Protein AF-A0A537VTC3-F1 (afdb_monomer_lite)

Radius of gyration: 31.48 Å; chains: 1; bounding box: 95×37×67 Å

Secondary structure (DSSP, 8-state):
---------------------------------PPPEEEEE-SSHHHHHHHHHHHHTT--EEEEE--TTTTGGGSHHHHTT-TT--S-EEEETT-GGG--EEE-

pLDDT: mean 79.73, std 23.26, range [33.5, 98.19]

Foldseek 3Di:
DDDDDDDDDDDDDDDDDPDDPDPPPDPPPPPDPWDAKEKEADPDPVRVVVVVVCVVVVGGYDYDYQPVVVPSLVDPVNCVQPVVSDDTKIWGCCDPPNHIDIDD

Structure (mmCIF, N/CA/C/O backbone):
data_AF-A0A537VTC3-F1
#
_entry.id   AF-A0A537VTC3-F1
#
loop_
_atom_site.group_PDB
_atom_site.id
_atom_site.type_symbol
_atom_site.label_atom_id
_atom_site.label_alt_id
_atom_site.label_comp_id
_atom_site.label_asym_id
_atom_site.label_entity_id
_atom_site.label_seq_id
_atom_site.pdbx_PDB_ins_code
_atom_site.Cartn_x
_atom_site.Cartn_y
_atom_site.Cartn_z
_atom_site.occupancy
_atom_site.B_iso_or_equiv
_atom_site.auth_seq_id
_atom_site.auth_comp_id
_atom_site.auth_asym_id
_atom_site.auth_atom_id
_atom_site.pdbx_PDB_model_num
ATOM 1 N N . MET A 1 1 ? -85.427 25.530 50.807 1.00 40.66 1 MET A N 1
ATOM 2 C CA . MET A 1 1 ? -84.583 24.317 50.674 1.00 40.66 1 MET A CA 1
ATOM 3 C C . MET A 1 1 ? -83.405 24.679 49.770 1.00 40.66 1 MET A C 1
ATOM 5 O O . MET A 1 1 ? -83.689 25.159 48.691 1.00 40.66 1 MET A O 1
ATOM 9 N N . ALA A 1 2 ? -82.111 24.569 50.072 1.00 42.69 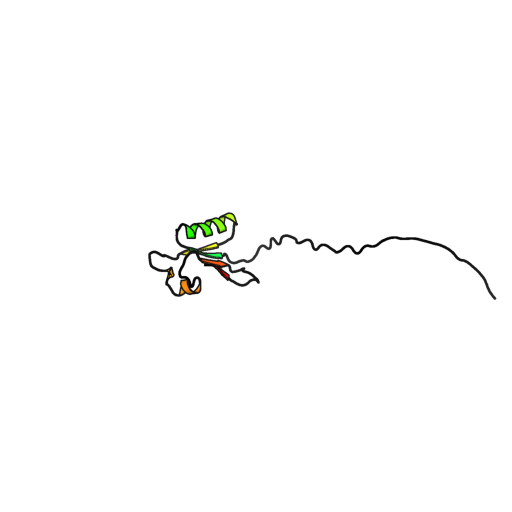2 ALA A N 1
ATOM 10 C CA . ALA A 1 2 ? -81.327 24.374 51.290 1.00 42.69 2 ALA A CA 1
ATOM 11 C C . ALA A 1 2 ? -79.854 24.785 50.970 1.00 42.69 2 ALA A C 1
ATOM 13 O O . ALA A 1 2 ? -79.355 24.367 49.936 1.00 42.69 2 ALA A O 1
ATOM 14 N N . ARG A 1 3 ? -79.219 25.570 51.871 1.00 41.59 3 ARG A N 1
ATOM 15 C CA . ARG A 1 3 ? -77.782 25.624 52.307 1.00 41.59 3 ARG A CA 1
ATOM 16 C C . ARG A 1 3 ? -76.668 25.823 51.238 1.00 41.59 3 ARG A C 1
ATOM 18 O O . ARG A 1 3 ? -76.525 24.999 50.356 1.00 41.59 3 ARG A O 1
ATOM 25 N N . ILE A 1 4 ? -75.910 26.934 51.179 1.00 41.94 4 ILE A N 1
ATOM 26 C CA . ILE A 1 4 ? -74.829 27.504 52.044 1.00 41.94 4 ILE A CA 1
ATOM 27 C C . ILE A 1 4 ? -73.430 26.831 51.923 1.00 41.94 4 ILE A C 1
ATOM 29 O O . ILE A 1 4 ? -73.257 25.693 52.343 1.00 41.94 4 ILE A O 1
ATOM 33 N N . ALA A 1 5 ? -72.449 27.668 51.520 1.00 44.22 5 ALA A N 1
ATOM 34 C CA . ALA A 1 5 ? -71.063 27.851 52.023 1.00 44.22 5 ALA A CA 1
ATOM 35 C C . ALA A 1 5 ? -69.807 27.406 51.227 1.00 44.22 5 ALA A C 1
ATOM 37 O O . ALA A 1 5 ? -69.664 26.261 50.818 1.00 44.22 5 ALA A O 1
ATOM 38 N N . LYS A 1 6 ? -68.830 28.342 51.289 1.00 47.94 6 LYS A N 1
ATOM 39 C CA . LYS A 1 6 ? -67.354 28.223 51.436 1.00 47.94 6 LYS A CA 1
ATOM 40 C C . LYS A 1 6 ? -66.428 28.279 50.198 1.00 47.94 6 LYS A C 1
ATOM 42 O O . LYS A 1 6 ? -66.061 27.267 49.622 1.00 47.94 6 LYS A O 1
ATOM 47 N N . THR A 1 7 ? -65.884 29.475 49.941 1.00 47.28 7 THR A N 1
ATOM 48 C CA . THR A 1 7 ? -64.454 29.749 49.601 1.00 47.28 7 THR A CA 1
ATOM 49 C C . THR A 1 7 ? -63.556 29.310 50.797 1.00 47.28 7 THR A C 1
ATOM 51 O O . THR A 1 7 ? -64.132 29.227 51.888 1.00 47.28 7 THR A O 1
ATOM 54 N N . PRO A 1 8 ? -62.206 29.086 50.733 1.00 49.41 8 PRO A N 1
ATOM 55 C CA . PRO A 1 8 ? -61.195 29.687 49.833 1.00 49.41 8 PRO A CA 1
ATOM 56 C C . PRO A 1 8 ? -59.943 28.819 49.463 1.00 49.41 8 PRO A C 1
ATOM 58 O O . PRO A 1 8 ? -59.844 27.656 49.826 1.00 49.41 8 PRO A O 1
ATOM 61 N N . SER A 1 9 ? -58.942 29.465 48.826 1.00 44.34 9 SER A N 1
ATOM 62 C CA . SER A 1 9 ? -57.481 29.343 49.098 1.00 44.34 9 SER A CA 1
ATOM 63 C C . SER A 1 9 ? -56.542 28.682 48.061 1.00 44.34 9 SER A C 1
ATOM 65 O O . SER A 1 9 ? -56.427 27.468 47.976 1.00 44.34 9 SER A O 1
ATOM 67 N N . ARG A 1 10 ? -55.772 29.555 47.384 1.00 43.41 10 ARG A N 1
ATOM 68 C CA . ARG A 1 10 ? -54.287 29.670 47.340 1.00 43.41 10 ARG A CA 1
ATOM 69 C C . ARG A 1 10 ? -53.419 28.398 47.224 1.00 43.41 10 ARG A C 1
ATOM 71 O O . ARG A 1 10 ? -53.349 27.623 48.167 1.00 43.41 10 ARG A O 1
ATOM 78 N N . ASN A 1 11 ? -52.621 28.330 46.146 1.00 40.81 11 ASN A N 1
ATOM 79 C CA . ASN A 1 11 ? -51.151 28.103 46.124 1.00 40.81 11 ASN A CA 1
ATOM 80 C C . ASN A 1 11 ? -50.658 28.095 44.656 1.00 40.81 11 ASN A C 1
ATOM 82 O O . ASN A 1 11 ? -51.152 27.323 43.848 1.00 40.81 11 ASN A O 1
ATOM 86 N N . GLN A 1 12 ? -49.895 29.089 44.179 1.00 43.09 12 GLN A N 1
ATOM 87 C CA . GLN A 1 12 ? -48.417 29.120 44.125 1.00 43.09 12 GLN A CA 1
ATOM 88 C C . GLN A 1 12 ? -47.731 27.803 43.707 1.00 43.09 12 GLN A C 1
ATOM 90 O O . GLN A 1 12 ? -47.627 26.895 44.522 1.00 43.09 12 GLN A O 1
ATOM 95 N N . ALA A 1 13 ? -47.178 27.773 42.486 1.00 41.88 13 ALA A N 1
ATOM 96 C CA . ALA A 1 13 ? -45.907 27.129 42.094 1.00 41.88 13 ALA A CA 1
ATOM 97 C C . ALA A 1 13 ? -45.639 27.477 40.608 1.00 41.88 13 ALA A C 1
ATOM 99 O O . ALA A 1 13 ? -46.456 27.186 39.745 1.00 41.88 13 ALA A O 1
ATOM 100 N N . LEU A 1 14 ? -44.687 28.355 40.283 1.00 36.75 14 LEU A N 1
ATOM 101 C CA . LEU A 1 14 ? -43.264 28.058 40.052 1.00 36.75 14 LEU A CA 1
ATOM 102 C C . LEU A 1 14 ? -43.001 27.123 38.856 1.00 36.75 14 LEU A C 1
ATOM 104 O O . LEU A 1 14 ? -43.126 25.913 38.956 1.00 36.75 14 LEU A O 1
ATOM 108 N N . GLY A 1 15 ? -42.538 27.737 37.761 1.00 33.50 15 GLY A N 1
ATOM 109 C CA . GLY A 1 15 ? -41.303 27.363 37.066 1.00 33.50 15 GLY A CA 1
ATOM 110 C C . GLY A 1 15 ? -41.174 25.950 36.491 1.00 33.50 15 GLY A C 1
ATOM 111 O O . GLY A 1 15 ? -40.876 25.000 37.199 1.00 33.50 15 GLY A O 1
ATOM 112 N N . GLY A 1 16 ? -41.174 25.859 35.162 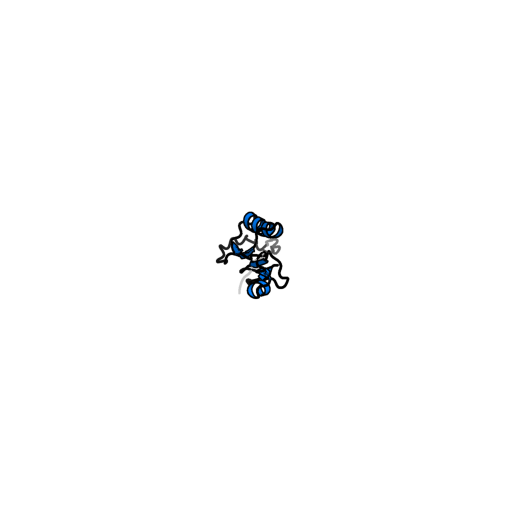1.00 34.31 16 GLY A N 1
ATOM 113 C CA . GLY A 1 16 ? -40.690 24.681 34.444 1.00 34.31 16 GLY A CA 1
ATOM 114 C C . GLY A 1 16 ? -40.097 25.061 33.095 1.00 34.31 16 GLY A C 1
ATOM 115 O O . GLY A 1 16 ? -40.731 24.868 32.065 1.00 34.31 16 GLY A O 1
ATOM 116 N N . LYS A 1 17 ? -38.886 25.636 33.086 1.00 42.50 17 LYS A N 1
ATOM 117 C CA . LYS A 1 17 ? -38.089 25.787 31.858 1.00 42.50 17 LYS A CA 1
ATOM 118 C C . LYS A 1 17 ? -37.915 24.404 31.225 1.00 42.50 17 LYS A C 1
ATOM 120 O O . LYS A 1 17 ? -37.384 23.502 31.871 1.00 42.50 17 LYS A O 1
ATOM 125 N N . ALA A 1 18 ? -38.328 24.263 29.967 1.00 41.59 18 ALA A N 1
ATOM 126 C CA . ALA A 1 18 ? -38.064 23.090 29.149 1.00 41.59 18 ALA A CA 1
ATOM 127 C C . ALA A 1 18 ? -36.548 22.833 29.095 1.00 41.59 18 ALA A C 1
ATOM 129 O O . ALA A 1 18 ? -35.800 23.549 28.426 1.00 41.59 18 ALA A O 1
ATOM 130 N N . ARG A 1 19 ? -36.076 21.826 29.836 1.00 50.50 19 ARG A N 1
ATOM 131 C CA . ARG A 1 19 ? -34.716 21.308 29.687 1.00 50.50 19 ARG A CA 1
ATOM 132 C C . ARG A 1 19 ? -34.664 20.575 28.347 1.00 50.50 19 ARG A C 1
ATOM 134 O O . ARG A 1 19 ? -35.261 19.512 28.205 1.00 50.50 19 ARG A O 1
ATOM 141 N N . ARG A 1 20 ? -33.961 21.146 27.361 1.00 47.16 20 ARG A N 1
ATOM 142 C CA . ARG A 1 20 ? -33.489 20.394 26.189 1.00 47.16 20 ARG A CA 1
ATOM 143 C C . ARG A 1 20 ? -32.657 19.229 26.717 1.00 47.16 20 ARG A C 1
ATOM 145 O O . ARG A 1 20 ? -31.611 19.452 27.318 1.00 47.16 20 ARG A O 1
ATOM 152 N N . ALA A 1 21 ? -33.139 18.009 26.511 1.00 42.53 21 ALA A N 1
ATOM 153 C CA . ALA A 1 21 ? -32.351 16.811 26.728 1.00 42.53 21 ALA A CA 1
ATOM 154 C C . ALA A 1 21 ? -31.138 16.865 25.787 1.00 42.53 21 ALA A C 1
ATOM 156 O O . ALA A 1 21 ? -31.275 16.756 24.568 1.00 42.53 21 ALA A O 1
ATOM 157 N N . SER A 1 22 ? -29.954 17.094 26.348 1.00 50.97 22 SER A N 1
ATOM 158 C CA . SER A 1 22 ? -28.691 16.856 25.663 1.00 50.97 22 SER A CA 1
ATOM 159 C C . SER A 1 22 ? -28.594 15.355 25.405 1.00 50.97 22 SER A C 1
ATOM 161 O O . SER A 1 22 ? -28.492 14.578 26.353 1.00 50.97 22 SER A O 1
ATOM 163 N N . LYS A 1 23 ? -28.663 14.933 24.137 1.00 52.75 23 LYS A N 1
ATOM 164 C CA . LYS A 1 23 ? -28.261 13.576 23.764 1.00 52.75 23 LYS A CA 1
ATOM 165 C C . LYS A 1 23 ? -26.773 13.452 24.070 1.00 52.75 23 LYS A C 1
ATOM 167 O O . LYS A 1 23 ? -25.952 14.060 23.388 1.00 52.75 23 LYS A O 1
ATOM 172 N N . SER A 1 24 ? -26.451 12.704 25.115 1.00 44.34 24 SER A N 1
ATOM 173 C CA . SER A 1 24 ? -25.106 12.210 25.369 1.00 44.34 24 SER A CA 1
ATOM 174 C C . SER A 1 24 ? -24.669 11.409 24.145 1.00 44.34 24 SER A C 1
ATOM 176 O O . SER A 1 24 ? -25.291 10.403 23.810 1.00 44.34 24 SER A O 1
ATOM 178 N N . VAL A 1 25 ? -23.650 11.885 23.432 1.00 55.94 25 VAL A N 1
ATOM 179 C CA . VAL A 1 25 ? -22.979 11.083 22.409 1.00 55.94 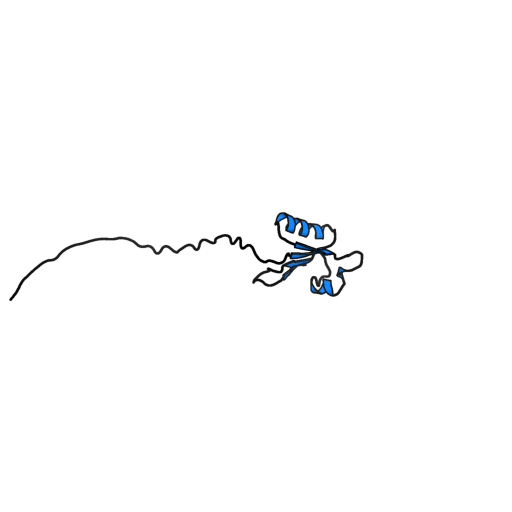25 VAL A CA 1
ATOM 180 C C . VAL A 1 25 ? -22.068 10.128 23.171 1.00 55.94 25 VAL A C 1
ATOM 182 O O . VAL A 1 25 ? -20.975 10.502 23.585 1.00 55.94 25 VAL A O 1
ATOM 185 N N . GLU A 1 26 ? -22.558 8.922 23.447 1.00 50.22 26 GLU A N 1
ATOM 186 C CA . GLU A 1 26 ? -21.699 7.835 23.919 1.00 50.22 26 GLU A CA 1
ATOM 187 C C . GLU A 1 26 ? -20.678 7.486 22.824 1.00 50.22 26 GLU A C 1
ATOM 189 O O . GLU A 1 26 ? -21.047 7.421 21.645 1.00 50.22 26 GLU A O 1
ATOM 194 N N . PRO A 1 27 ? -19.398 7.242 23.164 1.00 50.31 27 PRO A N 1
ATOM 195 C CA . PRO A 1 27 ? -18.433 6.783 22.186 1.00 50.31 27 PRO A CA 1
ATOM 196 C C . PRO A 1 27 ? -18.767 5.330 21.852 1.00 50.31 27 PRO A C 1
ATOM 198 O O . PRO A 1 27 ? -18.632 4.427 22.679 1.00 50.31 27 PRO A O 1
ATOM 201 N N . ALA A 1 28 ? -19.224 5.098 20.626 1.00 52.09 28 ALA A N 1
ATOM 202 C CA . ALA A 1 28 ? -19.485 3.764 20.123 1.00 52.09 28 ALA A CA 1
ATOM 203 C C . ALA A 1 28 ? -18.164 2.991 19.976 1.00 52.09 28 ALA A C 1
ATOM 205 O O . ALA A 1 28 ? -17.599 2.916 18.890 1.00 52.09 28 ALA A O 1
ATOM 206 N N . ARG A 1 29 ? -17.693 2.326 21.036 1.00 55.41 29 ARG A N 1
ATOM 207 C CA . ARG A 1 29 ? -16.876 1.117 20.856 1.00 55.41 29 ARG A CA 1
ATOM 208 C C . ARG A 1 29 ? -17.809 -0.019 20.445 1.00 55.41 29 ARG A C 1
ATOM 210 O O . ARG A 1 29 ? -18.094 -0.931 21.214 1.00 55.41 29 ARG A O 1
ATOM 217 N N . ARG A 1 30 ? -18.322 0.051 19.212 1.00 54.62 30 ARG A N 1
ATOM 218 C CA . ARG A 1 30 ? -18.826 -1.146 18.538 1.00 54.62 30 ARG A CA 1
ATOM 219 C C . ARG A 1 30 ? -17.602 -2.007 18.261 1.00 54.62 30 ARG A C 1
ATOM 221 O O . ARG A 1 30 ? -16.729 -1.589 17.511 1.00 54.62 30 ARG A O 1
ATOM 228 N N . ALA A 1 31 ? -17.535 -3.193 18.857 1.00 49.97 31 ALA A N 1
ATOM 229 C CA . ALA A 1 31 ? -16.697 -4.252 18.313 1.00 49.97 31 ALA A CA 1
ATOM 230 C C . ALA A 1 31 ? -17.250 -4.558 16.913 1.00 49.97 31 ALA A C 1
ATOM 232 O O . ALA A 1 31 ? -18.275 -5.230 16.775 1.00 49.97 31 ALA A O 1
ATOM 233 N N . SER A 1 32 ? -16.678 -3.925 15.889 1.00 52.19 32 SER A N 1
ATOM 234 C CA . SER A 1 32 ? -17.164 -4.044 14.524 1.00 52.19 32 SER A CA 1
ATOM 235 C C . SER A 1 32 ? -16.712 -5.386 13.962 1.00 52.19 32 SER A C 1
ATOM 237 O O . SER A 1 32 ? -15.570 -5.811 14.133 1.00 52.19 32 SER A O 1
ATOM 239 N N . LYS A 1 33 ? -17.613 -6.068 13.253 1.00 60.31 33 LYS A N 1
ATOM 240 C CA . LYS A 1 33 ? -17.245 -7.138 12.319 1.00 60.31 33 LYS A CA 1
ATOM 241 C C . LYS A 1 33 ? -16.560 -6.524 11.084 1.00 60.31 33 LYS A C 1
ATOM 243 O O . LYS A 1 33 ? -16.963 -6.822 9.962 1.00 60.31 33 LYS A O 1
ATOM 248 N N . ASN A 1 34 ? -15.600 -5.620 11.270 1.00 72.69 34 ASN A N 1
ATOM 249 C CA . ASN A 1 34 ? -14.928 -4.979 10.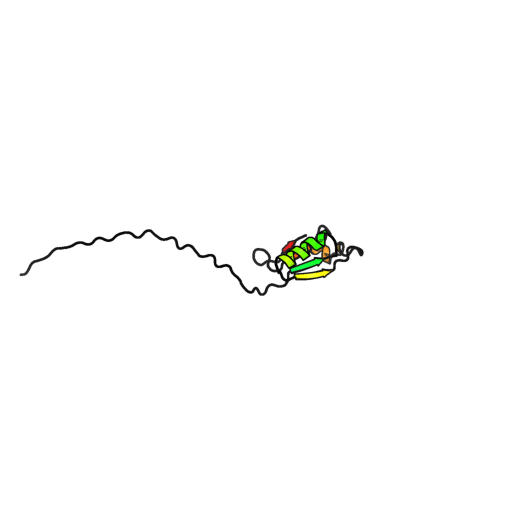151 1.00 72.69 34 ASN A CA 1
ATOM 250 C C . ASN A 1 34 ? -13.888 -5.921 9.586 1.00 72.69 34 ASN A C 1
ATOM 252 O O . ASN A 1 34 ? -13.045 -6.457 10.308 1.00 72.69 34 ASN A O 1
ATOM 256 N N . LYS A 1 35 ? -13.955 -6.105 8.270 1.00 89.38 35 LYS A N 1
ATOM 257 C CA . LYS A 1 35 ? -12.832 -6.666 7.537 1.00 89.38 35 LYS A CA 1
ATOM 258 C C . LYS A 1 35 ? -11.608 -5.761 7.741 1.00 89.38 35 LYS A C 1
ATOM 260 O O . LYS A 1 35 ? -11.779 -4.542 7.761 1.00 89.38 35 LYS A O 1
ATOM 265 N N . PRO A 1 36 ? -10.403 -6.337 7.881 1.00 95.12 36 PRO A N 1
ATOM 266 C CA . PRO A 1 36 ? -9.169 -5.561 7.874 1.00 95.12 36 PRO A CA 1
ATOM 267 C C . PRO A 1 36 ? -9.067 -4.702 6.610 1.00 95.12 36 PRO A C 1
ATOM 269 O O . PRO A 1 36 ? -9.540 -5.116 5.553 1.00 95.12 36 PRO A O 1
ATOM 272 N N . ILE A 1 37 ? -8.428 -3.539 6.716 1.00 97.00 37 ILE A N 1
ATOM 273 C CA . ILE A 1 37 ? -8.098 -2.682 5.571 1.00 97.00 37 ILE A CA 1
ATOM 274 C C . ILE A 1 37 ? -7.142 -3.439 4.645 1.00 97.00 37 ILE A C 1
ATOM 276 O O . ILE A 1 37 ? -6.154 -4.007 5.108 1.00 97.00 37 ILE A O 1
ATOM 280 N N . ASP A 1 38 ? -7.389 -3.427 3.341 1.00 97.69 38 ASP A N 1
ATOM 281 C CA . ASP A 1 38 ? -6.434 -3.977 2.379 1.00 97.69 38 ASP A CA 1
ATOM 282 C C . ASP A 1 38 ? -5.401 -2.905 2.034 1.00 97.69 38 ASP A C 1
ATOM 284 O O . ASP A 1 38 ? -5.748 -1.852 1.506 1.00 97.69 38 ASP A O 1
ATOM 288 N N . LEU A 1 39 ? -4.128 -3.163 2.328 1.00 98.06 39 LEU A N 1
ATOM 289 C CA . LEU A 1 39 ? -3.013 -2.267 2.043 1.00 98.06 39 LEU A CA 1
ATOM 290 C C . LEU A 1 39 ? -2.182 -2.809 0.879 1.00 98.06 39 LEU A C 1
ATOM 292 O O . LEU A 1 39 ? -1.435 -3.774 1.031 1.00 98.06 39 LEU A O 1
ATOM 296 N N . TYR A 1 40 ? -2.237 -2.135 -0.265 1.00 97.94 40 TYR A N 1
ATOM 297 C CA . TYR A 1 40 ? -1.397 -2.429 -1.419 1.00 97.94 40 TYR A CA 1
ATOM 298 C C . TYR A 1 40 ? -0.031 -1.748 -1.273 1.00 97.94 40 TYR A C 1
ATOM 300 O O . TYR A 1 40 ? 0.084 -0.518 -1.332 1.00 97.94 40 TYR A O 1
ATOM 308 N N . TYR A 1 41 ? 1.013 -2.550 -1.062 1.00 97.69 41 TYR A N 1
ATOM 309 C CA . TYR A 1 41 ? 2.275 -2.077 -0.497 1.00 97.69 41 TYR A CA 1
ATOM 310 C C . TYR A 1 41 ? 3.536 -2.605 -1.184 1.00 97.69 41 TYR A C 1
ATOM 312 O O . TYR A 1 41 ? 3.589 -3.688 -1.762 1.00 97.69 41 TYR A O 1
ATOM 320 N N . TRP A 1 42 ? 4.584 -1.799 -1.044 1.00 97.19 42 TRP A N 1
ATOM 321 C CA . TRP A 1 42 ? 5.962 -2.030 -1.425 1.00 97.19 42 TRP A CA 1
ATOM 322 C C . TRP A 1 42 ? 6.857 -1.182 -0.509 1.00 97.19 42 TRP A C 1
ATOM 324 O O . TRP A 1 42 ? 6.482 -0.040 -0.213 1.00 97.19 42 TRP A O 1
ATOM 334 N N . PRO A 1 43 ? 8.023 -1.681 -0.059 1.00 96.00 43 PRO A N 1
ATOM 335 C CA . PRO A 1 43 ? 8.889 -0.969 0.880 1.00 96.00 43 PRO A CA 1
ATOM 336 C C . PRO A 1 43 ? 9.537 0.264 0.244 1.00 96.00 43 PRO A C 1
ATOM 338 O O . PRO A 1 43 ? 10.640 0.221 -0.294 1.00 96.00 43 PRO A O 1
ATOM 341 N N . THR A 1 44 ? 8.828 1.387 0.321 1.00 95.75 44 THR A N 1
ATOM 342 C CA . THR A 1 44 ? 9.274 2.712 -0.115 1.00 95.75 44 THR A CA 1
ATOM 343 C C . THR A 1 44 ? 8.981 3.742 0.979 1.00 95.75 44 THR A C 1
ATOM 345 O O . THR A 1 44 ? 8.089 3.515 1.801 1.00 95.75 44 THR A O 1
ATOM 348 N N . PRO A 1 45 ? 9.633 4.922 0.964 1.00 97.00 45 PRO A N 1
ATOM 349 C CA . PRO A 1 45 ? 9.338 5.979 1.933 1.00 97.00 45 PRO A CA 1
ATOM 350 C C . PRO A 1 45 ? 7.869 6.429 1.953 1.00 97.00 45 PRO A C 1
ATOM 352 O O . PRO A 1 45 ? 7.374 6.849 2.993 1.00 97.00 45 PRO A O 1
ATOM 355 N N . ASN A 1 46 ? 7.150 6.346 0.825 1.00 95.19 46 ASN A N 1
ATOM 356 C CA . ASN A 1 46 ? 5.715 6.642 0.792 1.00 95.19 46 ASN A CA 1
ATOM 357 C C . ASN A 1 46 ? 4.879 5.485 1.345 1.00 95.19 46 ASN A C 1
ATOM 359 O O . ASN A 1 46 ? 3.932 5.741 2.080 1.00 95.19 46 ASN A O 1
ATOM 363 N N . GLY A 1 47 ? 5.252 4.237 1.043 1.00 94.62 47 GLY A N 1
ATOM 364 C CA . GLY A 1 47 ? 4.600 3.049 1.596 1.00 94.62 47 GLY A CA 1
ATOM 365 C C . GLY A 1 47 ? 4.644 3.018 3.124 1.00 94.62 47 GLY A C 1
ATOM 366 O O . GLY A 1 47 ? 3.626 2.760 3.760 1.00 94.62 47 GLY A O 1
ATOM 367 N N . TRP A 1 48 ? 5.793 3.366 3.714 1.00 97.25 48 TRP A N 1
ATOM 368 C CA . TRP A 1 48 ? 5.972 3.380 5.170 1.00 97.25 48 TRP A CA 1
ATOM 369 C C . TRP A 1 48 ? 5.045 4.345 5.900 1.00 97.25 48 TRP A C 1
ATOM 371 O O . TRP A 1 48 ? 4.645 4.063 7.024 1.00 97.25 48 TRP A O 1
ATOM 381 N N . LYS A 1 49 ? 4.659 5.463 5.274 1.00 97.19 49 LYS A N 1
ATOM 382 C CA . LYS A 1 49 ? 3.726 6.421 5.891 1.00 97.19 49 LYS A CA 1
ATOM 383 C C . LYS A 1 49 ? 2.412 5.746 6.275 1.00 97.19 49 LYS A C 1
ATOM 385 O O . LYS A 1 49 ? 1.876 6.021 7.342 1.00 97.19 49 LYS A O 1
ATOM 390 N N . ILE A 1 50 ? 1.914 4.861 5.412 1.00 97.25 50 ILE A N 1
ATOM 391 C CA . ILE A 1 50 ? 0.624 4.202 5.612 1.00 97.25 50 ILE A CA 1
ATOM 392 C C . ILE A 1 50 ? 0.743 3.063 6.618 1.00 97.25 50 ILE A C 1
ATOM 394 O O . ILE A 1 50 ? -0.098 2.971 7.503 1.00 97.25 50 ILE A O 1
ATOM 398 N N . THR A 1 51 ? 1.804 2.251 6.556 1.00 97.06 51 THR A N 1
ATOM 399 C CA . THR A 1 51 ? 2.027 1.217 7.580 1.00 97.06 51 THR A CA 1
ATOM 400 C C . THR A 1 51 ? 2.181 1.846 8.963 1.00 97.06 51 THR A C 1
ATOM 402 O O . THR A 1 51 ? 1.521 1.407 9.890 1.00 97.06 51 THR A O 1
ATOM 405 N N . ILE A 1 52 ? 2.967 2.923 9.097 1.00 98.12 52 ILE A N 1
ATOM 406 C CA . ILE A 1 52 ? 3.121 3.642 10.372 1.00 98.12 52 ILE A CA 1
ATOM 407 C C . ILE A 1 52 ? 1.764 4.153 10.861 1.00 98.12 52 ILE A C 1
ATOM 409 O O . ILE A 1 52 ? 1.410 3.913 12.005 1.00 98.12 52 ILE A O 1
ATOM 413 N N . MET A 1 53 ? 0.975 4.808 10.005 1.00 97.62 53 MET A N 1
ATOM 414 C CA . MET A 1 53 ? -0.345 5.311 10.398 1.00 97.62 53 MET A CA 1
ATOM 415 C C . MET A 1 53 ? -1.278 4.196 10.893 1.00 97.62 53 MET A C 1
ATOM 417 O O . MET A 1 53 ? -1.939 4.372 11.917 1.00 97.62 53 MET A O 1
ATOM 421 N N . LEU A 1 54 ? -1.318 3.059 10.193 1.00 96.69 54 LEU A N 1
ATOM 422 C CA . LEU A 1 54 ? -2.171 1.927 10.557 1.00 96.69 54 LEU A CA 1
ATOM 423 C C . LEU A 1 54 ? -1.753 1.308 11.897 1.00 96.69 54 LEU A C 1
ATOM 425 O O . LEU A 1 54 ? -2.622 1.018 12.719 1.00 96.69 54 LEU A O 1
ATOM 429 N N . GLU A 1 55 ? -0.447 1.186 12.148 1.00 97.62 55 GLU A N 1
ATOM 430 C CA . GLU A 1 55 ? 0.092 0.730 13.436 1.00 97.62 55 GLU A CA 1
ATOM 431 C C . GLU A 1 55 ? -0.215 1.721 14.571 1.00 97.62 55 GLU A C 1
ATOM 433 O O . GLU A 1 55 ? -0.770 1.335 15.600 1.00 97.62 55 GLU A O 1
ATOM 438 N N . GLU A 1 56 ? 0.060 3.015 14.370 1.00 98.19 56 GLU A N 1
ATOM 439 C CA . GLU A 1 56 ? -0.176 4.073 15.368 1.00 98.19 56 GLU A CA 1
ATOM 440 C C . GLU A 1 56 ? -1.658 4.179 15.756 1.00 98.19 56 GLU A C 1
ATOM 442 O O . GLU A 1 56 ? -2.004 4.436 16.909 1.00 98.19 56 GLU A O 1
ATOM 447 N N . CYS A 1 57 ? -2.556 3.939 14.801 1.00 96.44 57 CYS A N 1
ATOM 448 C CA . CYS A 1 57 ? -3.997 3.936 15.035 1.00 96.44 57 CYS A CA 1
ATOM 449 C C . CYS A 1 57 ? -4.537 2.567 15.486 1.00 96.44 57 CYS A C 1
ATOM 451 O O . CYS A 1 57 ? -5.735 2.452 15.752 1.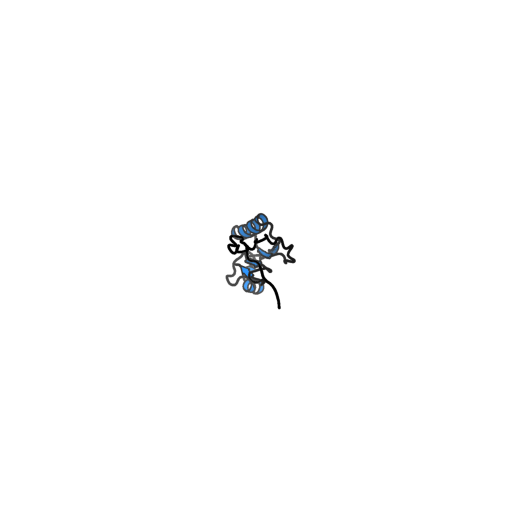00 96.44 57 CYS A O 1
ATOM 453 N N . SER A 1 58 ? -3.682 1.539 15.581 1.00 95.75 58 SER A N 1
ATOM 454 C CA . SER A 1 58 ? -4.065 0.157 15.900 1.00 95.75 58 SER A CA 1
ATOM 455 C C . SER A 1 58 ? -5.211 -0.362 15.019 1.00 95.75 58 SER A C 1
ATOM 457 O O . SER A 1 58 ? -6.119 -1.052 15.492 1.00 95.75 58 SER A O 1
ATOM 459 N N . LEU A 1 59 ? -5.198 0.007 13.735 1.00 95.00 59 LEU A N 1
ATOM 460 C CA . LEU A 1 59 ? -6.209 -0.411 12.769 1.00 95.00 59 LEU A CA 1
ATOM 461 C C . LEU A 1 59 ? -5.823 -1.769 12.171 1.00 95.00 59 LEU A C 1
ATOM 463 O O . LEU A 1 59 ? -4.683 -1.939 11.746 1.00 95.00 59 LEU A O 1
ATOM 467 N N . PRO A 1 60 ? -6.745 -2.743 12.094 1.00 95.50 60 PRO A N 1
ATOM 468 C CA . PRO A 1 60 ? -6.453 -4.026 11.470 1.00 95.50 60 PRO A CA 1
ATOM 469 C C . PRO A 1 60 ? -6.287 -3.855 9.956 1.00 95.50 60 PRO A C 1
ATOM 471 O O . PRO A 1 60 ? -7.160 -3.292 9.294 1.00 95.50 60 PRO A O 1
ATOM 474 N N . TYR A 1 61 ? -5.207 -4.395 9.393 1.00 97.06 61 TYR A N 1
ATOM 475 C CA . TYR A 1 61 ? -4.956 -4.370 7.953 1.00 97.06 61 TYR A CA 1
ATOM 476 C C . TYR A 1 61 ? -4.292 -5.656 7.450 1.00 97.06 61 TYR A C 1
ATOM 478 O O . TYR A 1 61 ? -3.666 -6.395 8.208 1.00 97.06 61 TYR A O 1
ATOM 486 N N . THR A 1 62 ? -4.439 -5.919 6.153 1.00 97.75 62 THR A N 1
ATOM 487 C CA . THR A 1 62 ? -3.767 -6.995 5.419 1.00 97.75 62 THR A CA 1
ATOM 488 C C . THR A 1 62 ? -2.853 -6.380 4.372 1.00 97.75 62 THR A C 1
ATOM 490 O O . THR A 1 62 ? -3.262 -5.495 3.627 1.00 97.75 62 THR A O 1
ATOM 493 N N . VAL A 1 63 ? -1.613 -6.857 4.285 1.00 97.31 63 VAL A N 1
ATOM 494 C CA . VAL A 1 63 ? -0.650 -6.387 3.284 1.00 97.31 63 VAL A CA 1
ATOM 495 C C . VAL A 1 63 ? -0.785 -7.194 1.996 1.00 97.31 63 VAL A C 1
ATOM 497 O O . VAL A 1 63 ? -0.619 -8.412 1.995 1.00 97.31 63 VAL A O 1
ATOM 500 N N . ILE A 1 64 ? -1.016 -6.499 0.886 1.00 97.50 64 ILE A N 1
ATOM 501 C CA . ILE A 1 64 ? -1.035 -7.035 -0.473 1.00 97.50 64 ILE A CA 1
ATOM 502 C C . ILE A 1 64 ? 0.204 -6.496 -1.202 1.00 97.50 64 ILE A C 1
ATOM 504 O O . ILE A 1 64 ? 0.297 -5.292 -1.448 1.00 97.50 64 ILE A O 1
ATOM 508 N N . PRO A 1 65 ? 1.185 -7.344 -1.543 1.00 96.75 65 PRO A N 1
ATOM 509 C CA . PRO A 1 65 ? 2.404 -6.880 -2.191 1.00 96.75 65 PRO A CA 1
ATOM 510 C C . PRO A 1 65 ? 2.134 -6.411 -3.628 1.00 96.75 65 PRO A C 1
ATOM 512 O O . PRO A 1 65 ? 1.483 -7.106 -4.407 1.00 96.75 65 PRO A O 1
ATOM 515 N N . VAL A 1 66 ? 2.687 -5.252 -3.986 1.00 96.75 66 VAL A N 1
ATOM 516 C CA . VAL A 1 66 ? 2.712 -4.710 -5.353 1.00 96.75 66 VAL A CA 1
ATOM 517 C C . VAL A 1 66 ? 4.165 -4.453 -5.728 1.00 96.75 66 VAL A C 1
ATOM 519 O O . VAL A 1 66 ? 4.739 -3.434 -5.348 1.00 96.75 66 VAL A O 1
ATOM 522 N N . ASP A 1 67 ? 4.783 -5.389 -6.449 1.00 96.12 67 ASP A N 1
ATOM 523 C CA . ASP A 1 67 ? 6.194 -5.287 -6.817 1.00 96.12 67 ASP A CA 1
ATOM 524 C C . ASP A 1 67 ? 6.407 -4.242 -7.916 1.00 96.12 67 ASP A C 1
ATOM 526 O O . ASP A 1 67 ? 6.293 -4.514 -9.117 1.00 96.12 67 ASP A O 1
ATOM 530 N N . ILE A 1 68 ? 6.749 -3.021 -7.496 1.00 95.31 68 ILE A N 1
ATOM 531 C CA . ILE A 1 68 ? 6.973 -1.916 -8.431 1.00 95.31 68 ILE A CA 1
ATOM 532 C C . ILE A 1 68 ? 8.230 -2.103 -9.286 1.00 95.31 68 ILE A C 1
ATOM 534 O O . ILE A 1 68 ? 8.344 -1.461 -10.329 1.00 95.31 68 ILE A O 1
ATOM 538 N N . SER A 1 69 ? 9.160 -2.976 -8.873 1.00 95.50 69 SER A N 1
ATOM 539 C CA . SER A 1 69 ? 10.352 -3.305 -9.665 1.00 95.50 69 SER A CA 1
ATOM 540 C C . SER A 1 69 ? 10.014 -4.200 -10.859 1.00 95.50 69 SER A C 1
ATOM 542 O O . SER A 1 69 ? 10.682 -4.132 -11.888 1.00 95.50 69 SER A O 1
ATOM 544 N N . LYS A 1 70 ? 8.932 -4.983 -10.752 1.00 96.62 70 LYS A N 1
ATOM 545 C CA . LYS A 1 70 ? 8.385 -5.817 -11.832 1.00 96.62 70 LYS A CA 1
ATOM 546 C C . LYS A 1 70 ? 7.288 -5.130 -12.645 1.00 96.62 70 LYS A C 1
ATOM 548 O O . LYS A 1 70 ? 6.804 -5.706 -13.616 1.00 96.62 70 LYS A O 1
ATOM 553 N N . GLY A 1 71 ? 6.894 -3.913 -12.271 1.00 96.06 71 GLY A N 1
ATOM 554 C CA . GLY A 1 71 ? 5.822 -3.185 -12.945 1.00 96.06 71 GLY A CA 1
ATOM 555 C C . GLY A 1 71 ? 4.411 -3.624 -12.535 1.00 96.06 71 GLY A C 1
ATOM 556 O O . GLY A 1 71 ? 3.464 -3.390 -13.286 1.00 96.06 71 GLY A O 1
ATOM 557 N N . ASP A 1 72 ? 4.234 -4.250 -11.366 1.00 97.00 72 ASP A N 1
ATOM 558 C CA . ASP A 1 72 ? 2.925 -4.742 -10.913 1.00 97.00 72 ASP A CA 1
ATOM 559 C C . ASP A 1 72 ? 1.873 -3.632 -10.762 1.00 97.00 72 ASP A C 1
ATOM 561 O O . ASP A 1 72 ? 0.679 -3.887 -10.915 1.00 97.00 72 ASP A O 1
ATOM 565 N N . GLN A 1 73 ? 2.303 -2.387 -10.547 1.00 95.94 73 GLN A N 1
ATOM 566 C CA . GLN A 1 73 ? 1.444 -1.203 -10.491 1.00 95.94 73 GLN A CA 1
ATOM 567 C C . GLN A 1 73 ? 0.765 -0.857 -11.826 1.00 95.94 73 GLN A C 1
ATOM 569 O O . GLN A 1 73 ? -0.152 -0.042 -11.857 1.00 95.94 73 GLN A O 1
ATOM 574 N N . PHE A 1 74 ? 1.210 -1.445 -12.938 1.00 96.69 74 PHE A N 1
ATOM 575 C CA . PHE A 1 74 ? 0.584 -1.261 -14.250 1.00 96.69 74 PHE A CA 1
ATOM 576 C C . PHE A 1 74 ? -0.408 -2.377 -14.587 1.00 96.69 74 PHE A C 1
ATOM 578 O O . PHE A 1 74 ? -1.069 -2.329 -15.625 1.00 96.69 74 PHE A O 1
ATOM 585 N N . LYS A 1 75 ? -0.520 -3.400 -13.733 1.00 96.94 75 LYS A N 1
ATOM 586 C CA . LYS A 1 75 ? -1.445 -4.508 -13.959 1.00 96.94 75 LYS A CA 1
ATOM 587 C C . LYS A 1 75 ? -2.897 -4.028 -13.812 1.00 96.94 75 LYS A C 1
ATOM 589 O O . LYS A 1 75 ? -3.186 -3.267 -12.884 1.00 96.94 75 LYS A O 1
ATOM 594 N N . PRO A 1 76 ? -3.837 -4.513 -14.648 1.00 97.31 76 PRO A N 1
ATOM 595 C CA . PRO A 1 76 ? -5.242 -4.097 -14.597 1.00 97.31 76 PRO A CA 1
ATOM 596 C C . PRO A 1 76 ? -5.884 -4.235 -13.211 1.00 97.31 76 PRO A C 1
ATOM 598 O O . PRO A 1 76 ? -6.710 -3.416 -12.823 1.00 97.31 76 PRO A O 1
ATOM 601 N N . GLN A 1 77 ? -5.470 -5.248 -12.447 1.00 95.12 77 GLN A N 1
ATOM 602 C CA . GLN A 1 77 ? -5.962 -5.506 -11.097 1.00 95.12 77 GLN A CA 1
ATOM 603 C C . GLN A 1 77 ? -5.599 -4.375 -10.127 1.00 95.12 77 GLN A C 1
ATOM 605 O O . GLN A 1 77 ? -6.422 -4.013 -9.294 1.00 95.12 77 GLN A O 1
ATOM 610 N N . PHE A 1 78 ? -4.395 -3.804 -10.239 1.00 96.69 78 PHE A N 1
ATOM 611 C CA . PHE A 1 78 ? -3.980 -2.678 -9.403 1.00 96.69 78 PHE A CA 1
ATOM 612 C C . PHE A 1 78 ? -4.566 -1.356 -9.905 1.00 96.69 78 PHE A C 1
ATOM 614 O O . PHE A 1 78 ? -5.012 -0.546 -9.101 1.00 96.69 78 PHE A O 1
ATOM 621 N N . LEU A 1 79 ? -4.648 -1.160 -11.225 1.00 96.94 79 LEU A N 1
ATOM 622 C CA . LEU A 1 79 ? -5.249 0.041 -11.821 1.00 96.94 79 LEU A CA 1
ATOM 623 C C . LEU A 1 79 ? -6.738 0.202 -11.484 1.00 96.94 79 LEU A C 1
ATOM 625 O O . LEU A 1 79 ? -7.224 1.326 -11.395 1.00 96.94 79 LEU A O 1
ATOM 629 N N . ALA A 1 80 ? -7.454 -0.903 -11.259 1.00 95.69 80 ALA A N 1
ATOM 630 C CA . ALA A 1 80 ? -8.830 -0.872 -10.765 1.00 95.69 80 ALA A CA 1
ATOM 631 C C . ALA A 1 80 ? -8.949 -0.262 -9.353 1.00 95.69 80 ALA A C 1
ATOM 633 O O . ALA A 1 80 ? -10.007 0.252 -9.000 1.00 95.69 80 ALA A O 1
ATOM 634 N N . ILE A 1 81 ? -7.874 -0.314 -8.560 1.00 96.00 81 ILE A N 1
ATOM 635 C CA . ILE A 1 81 ? -7.798 0.254 -7.208 1.00 96.00 81 ILE A CA 1
ATOM 636 C C . ILE A 1 81 ? -7.213 1.665 -7.247 1.00 96.00 81 ILE A C 1
ATOM 638 O O . ILE A 1 81 ? -7.775 2.575 -6.643 1.00 96.00 81 ILE A O 1
ATOM 642 N N . SER A 1 82 ? -6.103 1.831 -7.970 1.00 96.19 82 SER A N 1
ATOM 643 C CA . SER A 1 82 ? -5.316 3.056 -8.090 1.00 96.19 82 SER A CA 1
ATOM 644 C C . SER A 1 82 ? -5.114 3.411 -9.573 1.00 96.19 82 SER A C 1
ATOM 646 O O . SER A 1 82 ? -4.115 3.025 -10.192 1.00 96.19 82 SER A O 1
ATOM 648 N N . PRO A 1 83 ? -6.059 4.155 -10.182 1.00 96.25 83 PRO A N 1
ATOM 649 C CA . PRO A 1 83 ? -5.990 4.549 -11.590 1.00 96.25 83 PRO A CA 1
ATOM 650 C C . PRO A 1 83 ? -4.780 5.423 -11.933 1.00 96.25 83 PRO A C 1
ATOM 652 O O . PRO A 1 83 ? -4.396 5.505 -13.096 1.00 96.25 83 PRO A O 1
ATOM 655 N N . ASN A 1 84 ? -4.169 6.076 -10.935 1.00 95.44 84 ASN A N 1
ATOM 656 C CA . ASN A 1 84 ? -2.961 6.883 -11.114 1.00 95.44 84 ASN A CA 1
ATOM 657 C C . ASN A 1 84 ? -1.672 6.038 -11.159 1.00 95.44 84 ASN A C 1
ATOM 659 O O . ASN A 1 84 ? -0.589 6.617 -11.216 1.00 95.44 84 ASN A O 1
ATOM 663 N N . ASN A 1 85 ? -1.773 4.702 -11.084 1.00 94.06 85 ASN A N 1
ATOM 664 C CA . ASN A 1 85 ? -0.660 3.750 -11.102 1.00 94.06 85 ASN A CA 1
ATOM 665 C C . ASN A 1 85 ? 0.414 4.000 -10.019 1.00 94.06 85 ASN A C 1
ATOM 667 O O . ASN A 1 85 ? 1.596 3.684 -10.214 1.00 94.06 85 ASN A O 1
ATOM 671 N N . ARG A 1 86 ? 0.029 4.585 -8.876 1.00 93.62 86 ARG A N 1
ATOM 672 C CA . ARG A 1 86 ? 0.910 4.852 -7.730 1.00 93.62 86 ARG A CA 1
ATOM 673 C C . ARG A 1 86 ? 0.526 3.993 -6.534 1.00 93.62 86 ARG A C 1
ATOM 675 O O . ARG A 1 86 ? -0.644 3.733 -6.278 1.00 93.62 86 ARG A O 1
ATOM 682 N N . MET A 1 87 ? 1.556 3.592 -5.795 1.00 92.38 87 MET A N 1
ATOM 683 C CA . MET A 1 87 ? 1.448 3.021 -4.456 1.00 92.38 87 MET A CA 1
ATOM 684 C C . MET A 1 87 ? 1.963 4.044 -3.423 1.00 92.38 87 MET A C 1
ATOM 686 O O . MET A 1 87 ? 2.782 4.902 -3.790 1.00 92.38 87 MET A O 1
ATOM 690 N N . PRO A 1 88 ? 1.574 3.937 -2.139 1.00 95.88 88 PRO A N 1
ATOM 691 C CA . PRO A 1 88 ? 0.611 2.983 -1.573 1.00 95.88 88 PRO A CA 1
ATOM 692 C C . PRO A 1 88 ? -0.838 3.290 -1.955 1.00 95.88 88 PRO A C 1
ATOM 694 O O . PRO A 1 88 ? -1.160 4.429 -2.266 1.00 95.88 88 PRO A O 1
ATOM 697 N N . ALA A 1 89 ? -1.688 2.265 -1.896 1.00 97.62 89 ALA A N 1
ATOM 698 C CA . ALA A 1 89 ? -3.139 2.396 -1.997 1.00 97.62 89 ALA A CA 1
ATOM 699 C C . ALA A 1 89 ? -3.809 1.532 -0.922 1.00 97.62 89 ALA A C 1
ATOM 701 O O . ALA A 1 89 ? -3.258 0.494 -0.542 1.00 97.62 89 ALA A O 1
ATOM 702 N N . ILE A 1 90 ? -4.978 1.942 -0.435 1.00 97.50 90 ILE A N 1
ATOM 703 C CA . ILE A 1 90 ? -5.755 1.176 0.544 1.00 97.50 90 ILE A CA 1
ATOM 704 C C . ILE A 1 90 ? -7.202 1.003 0.103 1.00 97.50 90 ILE A C 1
ATOM 706 O O . ILE A 1 90 ? -7.758 1.890 -0.539 1.00 97.50 90 ILE A O 1
ATOM 710 N N . VAL A 1 91 ? -7.814 -0.113 0.495 1.00 97.25 91 VAL A N 1
ATOM 711 C CA . VAL A 1 91 ? -9.267 -0.300 0.453 1.00 97.25 91 VAL A CA 1
ATOM 712 C C . VAL A 1 91 ? -9.766 -0.482 1.878 1.00 97.25 91 VAL A C 1
ATOM 714 O O . VAL A 1 91 ? -9.463 -1.481 2.531 1.00 97.25 91 VAL A O 1
ATOM 717 N N . ASP A 1 92 ? -10.525 0.499 2.355 1.00 95.69 92 ASP A N 1
ATOM 718 C CA . ASP A 1 92 ? -11.252 0.399 3.615 1.00 95.69 92 ASP A CA 1
ATOM 719 C C . ASP A 1 92 ? -12.654 -0.136 3.327 1.00 95.69 92 ASP A C 1
ATOM 721 O O . ASP A 1 92 ? -13.409 0.464 2.562 1.00 95.69 92 ASP A O 1
ATOM 725 N N . HIS A 1 93 ? -12.989 -1.284 3.914 1.00 94.75 93 HIS A N 1
ATOM 726 C CA . HIS A 1 93 ? -14.282 -1.944 3.727 1.00 94.75 93 HIS A CA 1
ATOM 727 C C . HIS A 1 93 ? -15.406 -1.310 4.557 1.00 94.75 93 HIS A C 1
ATOM 729 O O . HIS A 1 93 ? -16.570 -1.567 4.258 1.00 94.75 93 HIS A O 1
ATOM 735 N N . ASP A 1 94 ? -15.074 -0.492 5.561 1.00 92.12 94 ASP A N 1
ATOM 736 C CA . ASP A 1 94 ? -16.019 0.246 6.414 1.00 92.12 94 ASP A CA 1
ATOM 737 C C . ASP A 1 94 ? -15.860 1.762 6.236 1.00 92.12 94 ASP A C 1
ATOM 739 O O . ASP A 1 94 ? -15.794 2.540 7.188 1.00 92.12 94 ASP A O 1
ATOM 743 N N . GLY A 1 95 ? -15.779 2.185 4.974 1.00 88.50 95 GLY A N 1
ATOM 744 C CA . GLY A 1 95 ? -15.735 3.593 4.615 1.00 88.50 95 GLY A CA 1
ATOM 745 C C . GLY A 1 95 ? -17.038 4.346 4.932 1.00 88.50 95 GLY A C 1
ATOM 746 O O . GLY A 1 95 ? -17.998 3.796 5.487 1.00 88.50 95 GLY A O 1
ATOM 747 N N . PRO A 1 96 ? -17.112 5.636 4.557 1.00 90.44 96 PRO A N 1
ATOM 748 C CA . PRO A 1 96 ? -18.291 6.466 4.781 1.00 90.44 96 PRO A CA 1
ATOM 749 C C . PRO A 1 96 ? -19.581 5.804 4.277 1.00 90.44 96 PRO A C 1
ATOM 751 O O . PRO A 1 96 ? -19.601 5.146 3.236 1.00 90.44 96 PRO A O 1
ATOM 754 N N . ASP A 1 97 ? -20.666 5.968 5.034 1.00 89.62 97 ASP A N 1
ATOM 755 C CA . ASP A 1 97 ? -21.965 5.327 4.781 1.00 89.62 97 ASP A CA 1
ATOM 756 C C . ASP A 1 97 ? -21.932 3.781 4.760 1.00 89.62 97 ASP A C 1
ATOM 758 O O . ASP A 1 97 ? -22.849 3.148 4.227 1.00 89.62 97 ASP A O 1
ATOM 762 N N . GLY A 1 98 ? -20.893 3.162 5.340 1.00 87.62 98 GLY A N 1
ATOM 763 C CA . GLY A 1 98 ? -20.709 1.707 5.384 1.00 87.62 98 GLY A CA 1
ATOM 764 C C . GLY A 1 98 ? -20.375 1.102 4.020 1.00 87.62 98 GLY A C 1
ATOM 765 O O . GLY A 1 98 ? -20.720 -0.051 3.751 1.00 87.62 98 GLY A O 1
ATOM 766 N N . ARG A 1 99 ? -19.782 1.895 3.120 1.00 90.62 99 ARG A N 1
ATOM 767 C CA . ARG A 1 99 ? -19.406 1.469 1.768 1.00 90.62 99 ARG A CA 1
ATOM 768 C C . ARG A 1 99 ? -17.888 1.390 1.639 1.00 90.62 99 ARG A C 1
ATOM 770 O O . ARG A 1 99 ? -17.207 2.285 2.137 1.00 90.62 99 ARG A O 1
ATOM 777 N N . PRO A 1 100 ? -17.357 0.392 0.912 1.00 93.88 100 PRO A N 1
ATOM 778 C CA . PRO A 1 100 ? -15.932 0.333 0.652 1.00 93.88 100 PRO A CA 1
ATOM 779 C C . PRO A 1 100 ? -15.430 1.562 -0.106 1.00 93.88 100 PRO A C 1
ATOM 781 O O . PRO A 1 100 ? -16.081 2.024 -1.049 1.00 93.88 100 PRO A O 1
ATOM 784 N N . ILE A 1 101 ? -14.255 2.055 0.275 1.00 95.25 101 ILE A N 1
ATOM 785 C CA . ILE A 1 101 ? -13.586 3.178 -0.381 1.00 95.25 101 ILE A CA 1
ATOM 786 C C . ILE A 1 101 ? -12.129 2.830 -0.689 1.00 95.25 101 ILE A C 1
ATOM 788 O O . ILE A 1 101 ? -11.434 2.246 0.139 1.00 95.25 101 ILE A O 1
ATOM 792 N N . SER A 1 102 ? -11.680 3.201 -1.891 1.00 95.31 102 SER A N 1
ATOM 793 C CA . SER A 1 102 ? -10.272 3.137 -2.297 1.00 95.31 102 SER A CA 1
ATOM 794 C C . SER A 1 102 ? -9.610 4.506 -2.130 1.00 95.31 102 SER A C 1
ATOM 796 O O . SER A 1 102 ? -10.206 5.520 -2.501 1.00 95.31 102 SER A O 1
ATOM 798 N N . ILE A 1 103 ? -8.386 4.539 -1.598 1.00 94.50 103 ILE A N 1
ATOM 799 C CA . ILE A 1 103 ? -7.571 5.752 -1.406 1.00 94.50 103 ILE A CA 1
ATOM 800 C C . ILE A 1 103 ? -6.169 5.505 -1.989 1.00 94.50 103 ILE A C 1
ATOM 802 O O . ILE A 1 103 ? -5.565 4.476 -1.680 1.00 94.50 103 ILE A O 1
ATOM 806 N N . PHE A 1 104 ? -5.663 6.427 -2.821 1.00 91.75 104 PHE A N 1
ATOM 807 C CA . PHE A 1 104 ? -4.424 6.298 -3.612 1.00 91.75 104 PHE A CA 1
ATOM 808 C C . PHE A 1 104 ? -3.844 7.655 -4.062 1.00 91.75 104 PHE A C 1
ATOM 810 O O . PHE A 1 104 ? -4.554 8.677 -3.930 1.00 91.75 104 PHE A O 1
#

Sequence (104 aa):
MARIAKTPSRNQALGGKARRASKS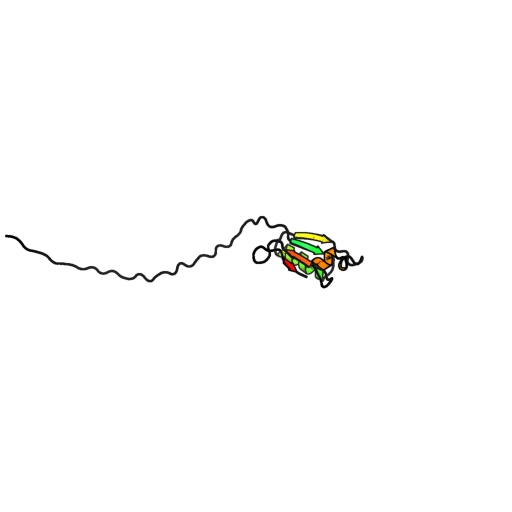VEPARRASKNKPIDLYYWPTPNGWKITIMLEECSLPYTVIPVDISKGDQFKPQFLAISPNNRMPAIVDHDGPDGRPISIF